Protein AF-A0A137SPM9-F1 (afdb_monomer_lite)

pLDDT: mean 83.85, std 11.43, range [51.16, 96.81]

Foldseek 3Di:
DAEDDQQDWWFFPVRFIWHFNDDDPFKTKIFTPAADPVGHDRVDIDMFTWDADVVPWTWTDPDPDPRTTTPPHD

Secondary structure (DSSP, 8-state):
-B---TT-EEE-TTS-EEEEEEE-SSEEEEEESS-BTTBS-TT--EEEEEEEETTTEEEE--SS-S---BTT--

Radius of gyration: 11.22 Å; chains: 1; bounding box: 32×21×25 Å

Sequence (74 aa):
MKQFKVGGIYAGEDRIEIEVVKRTKQTITFKYTKPNWWEEDTEKEFRKKVRHFNNNYETINLGSHWSEPSVNAN

Structure (mmCIF, N/CA/C/O backbone):
data_AF-A0A137SPM9-F1
#
_entry.id   AF-A0A137SPM9-F1
#
loop_
_atom_site.group_PDB
_atom_site.id
_atom_site.type_symbol
_atom_site.label_atom_id
_atom_site.label_alt_id
_atom_site.label_comp_id
_atom_site.label_asym_id
_atom_site.label_entity_id
_atom_site.label_seq_id
_atom_site.pdbx_PDB_ins_code
_atom_site.Cartn_x
_atom_site.Cartn_y
_atom_site.Cartn_z
_atom_site.occupancy
_atom_site.B_iso_or_equiv
_atom_site.auth_seq_id
_atom_site.auth_comp_id
_atom_site.auth_asym_id
_atom_site.auth_atom_id
_atom_site.pdbx_PDB_model_num
ATOM 1 N N . MET A 1 1 ? -18.158 -3.454 3.019 1.00 70.62 1 MET A N 1
ATOM 2 C CA . MET A 1 1 ? -17.113 -2.560 2.479 1.00 70.62 1 MET A CA 1
ATOM 3 C C . MET A 1 1 ? -15.784 -3.292 2.507 1.00 70.62 1 MET A C 1
ATOM 5 O O . MET A 1 1 ? -15.386 -3.746 3.576 1.00 70.62 1 MET A O 1
ATOM 9 N N . LYS A 1 2 ? -15.139 -3.482 1.352 1.00 83.38 2 LYS A N 1
ATOM 10 C CA . LYS A 1 2 ? -13.805 -4.102 1.307 1.00 83.38 2 LYS A CA 1
ATOM 11 C C . LYS A 1 2 ? -12.772 -3.093 1.813 1.00 83.38 2 LYS A C 1
ATOM 13 O O . LYS A 1 2 ? -12.848 -1.917 1.464 1.00 83.38 2 LYS A O 1
ATOM 18 N N . GLN A 1 3 ? -11.834 -3.555 2.630 1.00 89.69 3 GLN A N 1
ATOM 19 C CA . GLN A 1 3 ? -10.824 -2.720 3.274 1.00 89.69 3 GLN A CA 1
ATOM 20 C C . GLN A 1 3 ? -9.426 -3.289 3.055 1.00 89.69 3 GLN A C 1
ATOM 22 O O . GLN A 1 3 ? -9.272 -4.509 2.949 1.00 89.69 3 GLN A O 1
ATOM 27 N N . PHE A 1 4 ? -8.417 -2.417 3.026 1.00 90.12 4 PHE A N 1
ATOM 28 C CA . PHE A 1 4 ? -7.022 -2.850 2.990 1.00 90.12 4 PHE A CA 1
ATOM 29 C C . PHE A 1 4 ? -6.686 -3.631 4.264 1.00 90.12 4 PHE A C 1
ATOM 31 O O . PHE A 1 4 ? -7.113 -3.256 5.358 1.00 90.12 4 PHE A O 1
ATOM 38 N N . LYS A 1 5 ? -5.884 -4.684 4.147 1.00 94.00 5 LYS A N 1
ATOM 39 C CA . LYS A 1 5 ? -5.412 -5.492 5.276 1.00 94.00 5 LYS A CA 1
ATOM 40 C C . LYS A 1 5 ? -3.894 -5.477 5.316 1.00 94.00 5 LYS A C 1
ATOM 42 O O . LYS A 1 5 ? -3.263 -5.472 4.267 1.00 94.00 5 LYS A O 1
ATOM 47 N N . VAL A 1 6 ? -3.326 -5.477 6.521 1.00 95.88 6 VAL A N 1
ATOM 48 C CA . VAL A 1 6 ? -1.876 -5.635 6.702 1.00 95.88 6 VAL A CA 1
ATOM 49 C C . VAL A 1 6 ? -1.446 -6.994 6.136 1.00 95.88 6 VAL A C 1
ATOM 51 O O . VAL A 1 6 ? -2.158 -7.978 6.333 1.00 95.88 6 VAL A O 1
ATOM 54 N N . GLY A 1 7 ? -0.335 -7.021 5.400 1.00 94.38 7 GLY A N 1
ATOM 55 C CA . GLY A 1 7 ? 0.146 -8.167 4.620 1.00 94.38 7 GLY A CA 1
ATOM 56 C C . GLY A 1 7 ? -0.620 -8.407 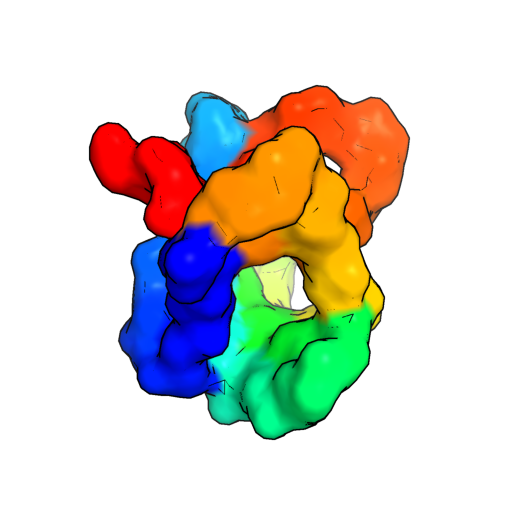3.313 1.00 94.38 7 GLY A C 1
ATOM 57 O O . GLY A 1 7 ? -0.323 -9.351 2.590 1.00 94.38 7 GLY A O 1
ATOM 58 N N . GLY A 1 8 ? -1.630 -7.587 3.005 1.00 93.75 8 GLY A N 1
ATOM 59 C CA . GLY A 1 8 ? -2.363 -7.667 1.748 1.00 93.75 8 GLY A CA 1
ATOM 60 C C . GLY A 1 8 ? -1.590 -7.006 0.613 1.00 93.75 8 GLY A C 1
ATOM 61 O O . GLY A 1 8 ? -1.084 -5.891 0.776 1.00 93.75 8 GLY A O 1
ATOM 62 N N . ILE A 1 9 ? -1.559 -7.685 -0.531 1.00 93.25 9 ILE A N 1
ATOM 63 C CA . ILE A 1 9 ? -1.010 -7.176 -1.785 1.00 93.25 9 ILE A CA 1
ATOM 64 C C . ILE A 1 9 ? -2.166 -6.688 -2.659 1.00 93.25 9 ILE A C 1
ATOM 66 O O . ILE A 1 9 ? -3.167 -7.389 -2.810 1.00 93.25 9 ILE A O 1
ATOM 70 N N . TYR A 1 10 ? -2.037 -5.479 -3.200 1.00 89.88 10 TYR A N 1
ATOM 71 C CA . TYR A 1 10 ? -3.065 -4.834 -4.013 1.00 89.88 10 TYR A CA 1
ATOM 72 C C . TYR A 1 10 ? -2.429 -4.199 -5.244 1.00 89.88 10 TYR A C 1
ATOM 74 O O . TYR A 1 10 ? -1.454 -3.454 -5.122 1.00 89.88 10 TYR A O 1
ATOM 82 N N . ALA A 1 11 ? -2.997 -4.469 -6.416 1.00 85.19 11 ALA A N 1
ATOM 83 C CA . ALA A 1 11 ? -2.527 -3.923 -7.681 1.00 85.19 11 ALA A CA 1
ATOM 84 C C . ALA A 1 11 ? -3.433 -2.782 -8.170 1.00 85.19 11 ALA A C 1
ATOM 86 O O . ALA A 1 11 ? -4.629 -2.755 -7.897 1.00 85.19 11 ALA A O 1
ATOM 87 N N . GLY A 1 12 ? -2.857 -1.814 -8.876 1.00 76.12 12 GLY A N 1
ATOM 88 C CA . GLY A 1 12 ? -3.580 -0.892 -9.752 1.00 76.12 12 GLY A CA 1
ATOM 89 C C . GLY A 1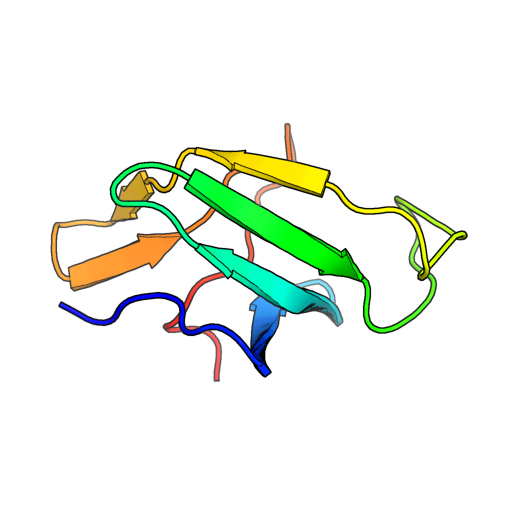 12 ? -3.498 -1.348 -11.212 1.00 76.12 12 GLY A C 1
ATOM 90 O O . GLY A 1 12 ? -2.739 -2.260 -11.545 1.00 76.12 12 GLY A O 1
ATOM 91 N N . GLU A 1 13 ? -4.242 -0.683 -12.097 1.00 69.50 13 GLU A N 1
ATOM 92 C CA . GLU A 1 13 ? -4.304 -1.028 -13.531 1.00 69.50 13 GLU A CA 1
ATOM 93 C C . GLU A 1 13 ? -2.935 -0.946 -14.242 1.00 69.50 13 GLU A C 1
ATOM 95 O O . GLU A 1 13 ? -2.648 -1.745 -15.131 1.00 69.50 13 GLU A O 1
ATOM 100 N N . ASP A 1 14 ? -2.025 -0.087 -13.772 1.00 72.31 14 ASP A N 1
ATOM 101 C CA . ASP A 1 14 ? -0.697 0.125 -14.376 1.00 72.31 14 ASP A CA 1
ATOM 102 C C . ASP A 1 14 ? 0.385 -0.837 -13.860 1.00 72.31 14 ASP A C 1
ATOM 104 O O . ASP A 1 14 ? 1.573 -0.512 -13.834 1.00 72.31 14 ASP A O 1
ATOM 108 N N . ARG A 1 15 ? -0.003 -2.035 -13.400 1.00 75.50 15 ARG A N 1
ATOM 109 C CA . ARG A 1 15 ? 0.908 -3.045 -12.813 1.00 75.50 15 ARG A CA 1
ATOM 110 C C . ARG A 1 15 ? 1.672 -2.564 -11.572 1.00 75.50 15 ARG A C 1
ATOM 112 O O . ARG A 1 15 ? 2.593 -3.254 -11.123 1.00 75.50 15 ARG A O 1
ATOM 119 N N . ILE A 1 16 ? 1.289 -1.414 -11.020 1.00 83.81 16 ILE A N 1
ATOM 120 C CA . ILE A 1 16 ? 1.762 -0.915 -9.733 1.00 83.81 16 ILE A CA 1
ATOM 121 C C . ILE A 1 16 ? 1.154 -1.804 -8.663 1.00 83.81 16 ILE A C 1
ATOM 123 O O . ILE A 1 16 ? -0.065 -1.912 -8.563 1.00 83.81 16 ILE A O 1
ATOM 127 N N . GLU A 1 17 ? 2.003 -2.429 -7.866 1.00 89.44 17 GLU A N 1
ATOM 128 C CA . GLU A 1 17 ? 1.587 -3.352 -6.825 1.00 89.44 17 GLU A CA 1
ATOM 129 C C . GLU A 1 17 ? 2.174 -2.901 -5.493 1.00 89.44 17 GLU A C 1
ATOM 131 O O . GLU A 1 17 ? 3.351 -2.536 -5.401 1.00 89.44 17 GLU A O 1
ATOM 136 N N . ILE A 1 18 ? 1.317 -2.877 -4.476 1.00 91.75 18 ILE A N 1
ATOM 137 C CA . ILE A 1 18 ? 1.667 -2.429 -3.137 1.00 91.75 18 ILE A CA 1
ATOM 138 C C . ILE A 1 18 ? 1.375 -3.512 -2.108 1.00 91.75 18 ILE A C 1
ATOM 140 O O . ILE A 1 18 ? 0.353 -4.190 -2.177 1.00 91.75 18 ILE A O 1
ATOM 144 N N . GLU A 1 19 ? 2.243 -3.619 -1.111 1.00 94.81 19 GLU A N 1
ATOM 145 C CA . GLU A 1 19 ? 2.014 -4.408 0.094 1.00 94.81 19 GLU A CA 1
ATOM 146 C C . GLU A 1 19 ? 1.725 -3.470 1.263 1.00 94.81 19 GLU A C 1
ATOM 148 O O . GLU A 1 19 ? 2.490 -2.546 1.549 1.00 94.81 19 GLU A O 1
ATOM 153 N N . VAL A 1 20 ? 0.626 -3.708 1.973 1.00 95.88 20 VAL A N 1
ATOM 154 C CA . VAL A 1 20 ? 0.267 -2.911 3.149 1.00 95.88 20 VAL A CA 1
ATOM 155 C C . VAL A 1 20 ? 1.017 -3.419 4.375 1.00 95.88 20 VAL A C 1
ATOM 157 O O . VAL A 1 20 ? 0.711 -4.484 4.900 1.00 95.88 20 VAL A O 1
ATOM 160 N N . VAL A 1 21 ? 1.940 -2.616 4.899 1.00 96.81 21 VAL A N 1
ATOM 161 C CA . VAL A 1 21 ? 2.770 -2.976 6.062 1.00 96.81 21 VAL A CA 1
ATOM 162 C C . VAL A 1 21 ? 2.182 -2.493 7.388 1.00 96.81 21 VAL A C 1
ATOM 164 O O . VAL A 1 21 ? 2.382 -3.119 8.425 1.00 96.81 21 VAL A O 1
ATOM 167 N N . LYS A 1 22 ? 1.423 -1.387 7.387 1.00 96.06 22 LYS A N 1
ATOM 168 C CA . LYS A 1 22 ? 0.734 -0.869 8.586 1.00 96.06 22 LYS A CA 1
ATOM 169 C C . LYS A 1 22 ? -0.620 -0.277 8.209 1.00 96.06 22 LYS A C 1
ATOM 171 O O . LYS A 1 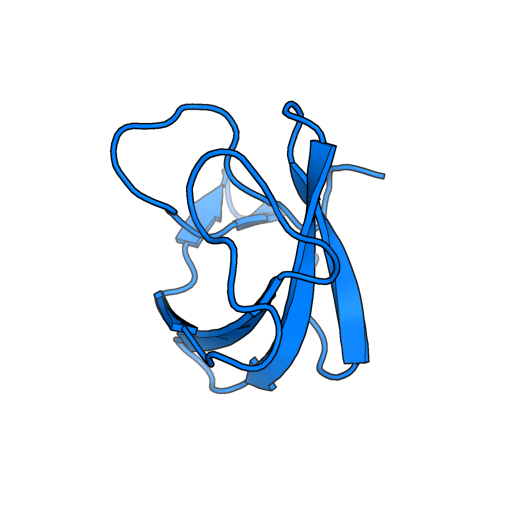22 ? -0.783 0.313 7.144 1.00 96.06 22 LYS A O 1
ATOM 176 N N . ARG A 1 23 ? -1.598 -0.374 9.111 1.00 93.31 23 ARG A N 1
ATOM 177 C CA . ARG A 1 23 ? -2.942 0.192 8.923 1.00 93.31 23 ARG A CA 1
ATOM 178 C C . ARG A 1 23 ? -3.414 0.920 10.174 1.00 93.31 23 ARG A C 1
ATOM 180 O O . ARG A 1 23 ? -3.286 0.415 11.282 1.00 93.31 23 ARG A O 1
ATOM 187 N N . THR A 1 24 ? -4.025 2.082 9.971 1.00 93.50 24 THR A N 1
ATOM 188 C CA . THR A 1 24 ? -4.831 2.792 10.973 1.00 93.50 24 THR A CA 1
ATOM 189 C C . THR A 1 24 ? -6.260 2.962 10.456 1.00 93.50 24 THR A C 1
ATOM 191 O O . THR A 1 24 ? -6.566 2.600 9.321 1.00 93.50 24 THR A O 1
ATOM 194 N N . LYS A 1 25 ? -7.144 3.566 11.259 1.00 88.62 25 LYS A N 1
ATOM 195 C CA . LYS A 1 25 ? -8.526 3.861 10.843 1.00 88.62 25 LYS A CA 1
ATOM 196 C C . LYS A 1 25 ? -8.613 4.748 9.590 1.00 88.62 25 LYS A C 1
ATOM 198 O O . LYS A 1 25 ? -9.602 4.669 8.874 1.00 88.62 25 LYS A O 1
ATOM 203 N N . GLN A 1 26 ? -7.627 5.615 9.349 1.00 90.62 26 GLN A N 1
ATOM 204 C CA . GLN A 1 26 ? -7.689 6.632 8.287 1.00 90.62 26 GLN A CA 1
ATOM 205 C C . GLN A 1 26 ? -6.550 6.539 7.269 1.00 90.62 26 GLN A C 1
ATOM 207 O O . GLN A 1 26 ? -6.599 7.201 6.233 1.00 90.62 26 GLN A O 1
ATOM 212 N N . THR A 1 27 ? -5.500 5.770 7.555 1.00 93.81 27 THR A N 1
ATOM 213 C CA . THR A 1 27 ? -4.308 5.699 6.706 1.00 93.81 27 THR A CA 1
ATOM 214 C C . THR A 1 27 ? -3.803 4.279 6.577 1.00 93.81 27 THR A C 1
ATOM 216 O O . THR A 1 27 ? -3.894 3.499 7.525 1.00 93.81 27 THR A O 1
ATOM 219 N N . ILE A 1 28 ? -3.149 4.001 5.459 1.00 95.12 28 ILE A N 1
ATOM 220 C CA . ILE A 1 28 ? -2.277 2.841 5.316 1.00 95.12 28 ILE A CA 1
ATOM 221 C C . ILE A 1 28 ? -0.838 3.301 5.118 1.00 95.12 28 ILE A C 1
ATOM 223 O O . ILE A 1 28 ? -0.587 4.376 4.561 1.00 95.12 28 ILE A O 1
ATOM 227 N N . THR A 1 29 ? 0.082 2.479 5.600 1.00 95.38 29 THR A N 1
ATOM 228 C CA . THR A 1 29 ? 1.479 2.498 5.196 1.00 95.38 29 THR A CA 1
ATOM 229 C C . THR A 1 29 ? 1.710 1.295 4.304 1.00 95.38 29 THR A C 1
ATOM 231 O O . THR A 1 29 ? 1.292 0.189 4.652 1.00 95.38 29 THR A O 1
ATOM 234 N N . PHE A 1 30 ? 2.352 1.508 3.167 1.00 94.31 30 PHE A N 1
ATOM 235 C CA . PHE A 1 30 ? 2.621 0.466 2.191 1.00 94.31 30 PHE A CA 1
ATOM 236 C C . PHE A 1 30 ? 4.018 0.622 1.603 1.00 94.31 30 PHE A C 1
ATOM 238 O O . PHE A 1 30 ? 4.613 1.695 1.690 1.00 94.31 30 PHE A O 1
ATOM 245 N N . LYS A 1 31 ? 4.499 -0.445 0.978 1.00 94.50 31 LYS A N 1
ATOM 246 C CA . LYS A 1 31 ? 5.685 -0.443 0.123 1.00 94.50 31 LYS A CA 1
ATOM 247 C C . LYS A 1 31 ? 5.319 -0.964 -1.259 1.00 94.50 31 LYS A C 1
ATOM 249 O O . LYS A 1 31 ? 4.314 -1.664 -1.397 1.00 94.50 31 LYS A O 1
ATOM 254 N N . TYR A 1 32 ? 6.098 -0.616 -2.274 1.00 92.19 32 TYR A N 1
ATOM 255 C CA . TYR A 1 32 ? 5.943 -1.242 -3.585 1.00 92.19 32 TYR A CA 1
ATOM 256 C C . TYR A 1 32 ? 6.556 -2.641 -3.548 1.00 92.19 32 TYR A C 1
ATOM 258 O O . TYR A 1 32 ? 7.625 -2.828 -2.977 1.00 92.19 32 TYR A O 1
ATOM 266 N N . THR A 1 33 ? 5.894 -3.628 -4.147 1.00 92.25 33 THR A N 1
ATOM 267 C CA . THR A 1 33 ? 6.412 -5.010 -4.166 1.00 92.25 33 THR A CA 1
ATOM 268 C C . THR A 1 33 ? 7.521 -5.213 -5.197 1.00 92.25 33 THR A C 1
ATOM 270 O O . THR A 1 33 ? 8.276 -6.180 -5.119 1.00 92.25 33 THR A O 1
ATOM 273 N N . LYS A 1 34 ? 7.621 -4.306 -6.174 1.00 91.25 34 LYS A N 1
ATOM 274 C CA . LYS A 1 34 ? 8.617 -4.309 -7.246 1.00 91.25 34 LYS A CA 1
ATOM 275 C C . LYS A 1 34 ? 8.941 -2.880 -7.696 1.00 91.25 34 LYS A C 1
ATOM 277 O O . LYS A 1 34 ? 8.053 -2.018 -7.613 1.00 91.25 34 LYS A O 1
ATOM 282 N N . PRO A 1 35 ? 10.159 -2.640 -8.217 1.00 90.19 35 PRO A N 1
ATOM 283 C CA . PRO A 1 35 ? 10.509 -1.367 -8.830 1.00 90.19 35 PRO A CA 1
ATOM 284 C C . PRO A 1 35 ? 9.520 -1.012 -9.936 1.00 90.19 35 PRO A C 1
ATOM 286 O O . PRO A 1 35 ? 9.062 -1.875 -10.692 1.00 90.19 35 PRO A O 1
ATOM 289 N N . ASN A 1 36 ? 9.179 0.263 -10.030 1.00 84.81 36 ASN A N 1
ATOM 290 C CA . ASN A 1 36 ? 8.307 0.782 -11.068 1.00 84.81 36 ASN A CA 1
ATOM 291 C C . ASN A 1 36 ? 8.761 2.189 -11.473 1.00 84.81 36 ASN A C 1
ATOM 293 O O . ASN A 1 36 ? 9.584 2.808 -10.812 1.00 84.81 36 ASN A O 1
ATOM 297 N N . TRP A 1 37 ? 8.196 2.703 -12.559 1.00 81.00 37 TRP A N 1
ATOM 298 C CA . TRP A 1 37 ? 8.457 4.047 -13.082 1.00 81.00 37 TRP A CA 1
ATOM 299 C C . TRP A 1 37 ? 8.301 5.215 -12.089 1.00 81.00 37 TRP A C 1
ATOM 301 O O . TRP A 1 37 ? 8.757 6.314 -12.388 1.00 81.00 37 TRP A O 1
ATOM 311 N N . TRP A 1 38 ? 7.662 5.005 -10.935 1.00 79.25 38 TRP A N 1
ATOM 312 C CA . TRP A 1 38 ? 7.504 6.007 -9.882 1.00 79.25 38 TRP A CA 1
ATOM 313 C C . TRP A 1 38 ? 8.525 5.857 -8.750 1.00 79.25 38 TRP A C 1
ATOM 315 O O . TRP A 1 38 ? 8.923 6.852 -8.147 1.00 79.25 38 TRP A O 1
ATOM 325 N N . GLU A 1 39 ? 8.901 4.625 -8.414 1.00 86.56 39 GLU A N 1
ATOM 326 C CA . GLU A 1 39 ? 9.780 4.327 -7.287 1.00 86.56 39 GLU A CA 1
ATOM 327 C C . GLU A 1 39 ? 10.592 3.057 -7.552 1.00 86.56 39 GLU A C 1
ATOM 329 O O . GLU A 1 39 ? 10.035 1.995 -7.853 1.00 86.56 39 GLU A O 1
ATOM 334 N N . GLU A 1 40 ? 11.911 3.182 -7.419 1.00 88.69 40 GLU A N 1
ATOM 335 C CA . GLU A 1 40 ? 12.867 2.088 -7.599 1.00 88.69 40 GLU A CA 1
ATOM 336 C C . GLU A 1 40 ? 13.198 1.401 -6.268 1.00 88.69 40 GLU A C 1
ATOM 338 O O . GLU A 1 40 ? 13.475 0.201 -6.254 1.00 88.69 40 GLU A O 1
ATOM 343 N N . ASP A 1 41 ? 13.123 2.132 -5.150 1.00 90.81 41 ASP A N 1
ATOM 344 C CA . ASP A 1 41 ? 13.363 1.596 -3.812 1.00 90.81 41 ASP A CA 1
ATOM 345 C C . ASP A 1 41 ? 12.097 0.933 -3.244 1.00 90.81 41 ASP A C 1
ATOM 347 O O . ASP A 1 41 ? 11.162 1.591 -2.776 1.00 90.81 41 ASP A O 1
ATOM 351 N N . THR A 1 42 ? 12.075 -0.401 -3.262 1.00 91.06 42 THR A N 1
ATOM 352 C CA . THR A 1 42 ? 10.958 -1.211 -2.755 1.00 91.06 42 THR A CA 1
ATOM 353 C C . THR A 1 42 ? 10.915 -1.333 -1.235 1.00 91.06 42 THR A C 1
ATOM 355 O O . THR A 1 42 ? 9.902 -1.778 -0.701 1.00 91.06 42 THR A O 1
ATOM 358 N N . GLU A 1 43 ? 11.970 -0.944 -0.516 1.00 92.88 43 GLU A N 1
ATOM 359 C CA . GLU A 1 43 ? 11.987 -0.976 0.954 1.00 92.88 43 GLU A CA 1
ATOM 360 C C . GLU A 1 43 ? 11.445 0.322 1.565 1.00 92.88 43 GLU A C 1
ATOM 362 O O . GLU A 1 43 ? 11.114 0.386 2.754 1.00 92.88 43 GLU A O 1
ATOM 367 N N . LYS A 1 44 ? 11.290 1.363 0.745 1.00 92.25 44 LYS A N 1
ATOM 368 C CA . LYS A 1 44 ? 10.739 2.645 1.162 1.00 92.25 44 LYS A CA 1
ATOM 369 C C . LYS A 1 44 ? 9.256 2.539 1.517 1.00 92.25 44 LYS A C 1
ATOM 371 O O . LYS A 1 44 ? 8.402 2.197 0.699 1.00 92.25 44 LYS A O 1
ATOM 376 N N . GLU A 1 45 ? 8.935 2.907 2.756 1.00 93.75 45 GLU A N 1
ATOM 377 C CA . GLU A 1 45 ? 7.557 2.976 3.242 1.00 93.75 45 GLU A CA 1
ATOM 378 C C . GLU A 1 45 ? 6.882 4.306 2.855 1.00 93.75 45 GLU A C 1
ATOM 380 O O . GLU A 1 45 ? 7.382 5.400 3.128 1.00 93.75 45 GLU A O 1
ATOM 385 N N . PHE A 1 46 ? 5.672 4.218 2.307 1.00 92.75 46 PHE A N 1
ATOM 386 C CA . PHE A 1 46 ? 4.815 5.353 1.970 1.00 92.75 46 PHE A CA 1
ATOM 387 C C . PHE A 1 46 ? 3.565 5.365 2.829 1.00 92.75 46 PHE A C 1
ATOM 389 O O . PHE A 1 46 ? 2.966 4.326 3.085 1.00 92.75 46 PHE A O 1
ATOM 396 N N . ARG A 1 47 ? 3.104 6.558 3.217 1.00 94.31 47 ARG A N 1
ATOM 397 C CA . ARG A 1 47 ? 1.866 6.732 3.987 1.00 94.31 47 ARG A CA 1
ATOM 398 C C . ARG A 1 47 ? 0.831 7.521 3.198 1.00 94.31 47 ARG A C 1
ATOM 400 O O . ARG A 1 47 ? 1.087 8.651 2.784 1.00 94.31 47 ARG A O 1
ATOM 407 N N . LYS A 1 48 ? -0.375 6.966 3.058 1.00 92.38 48 LYS A N 1
ATOM 408 C CA . LYS A 1 48 ? -1.501 7.625 2.374 1.00 92.38 48 LYS A CA 1
ATOM 409 C C . LYS A 1 48 ? -2.795 7.517 3.172 1.00 92.38 48 LYS A C 1
ATOM 411 O O . LYS A 1 48 ? -3.007 6.572 3.933 1.00 92.38 48 LYS A O 1
ATOM 416 N N . LYS A 1 49 ? -3.665 8.516 2.996 1.00 92.38 49 LYS A N 1
ATOM 417 C CA . LYS A 1 49 ? -5.034 8.488 3.521 1.00 92.38 49 LYS A CA 1
ATOM 418 C C . LYS A 1 49 ? -5.883 7.546 2.678 1.00 92.38 49 LYS A C 1
ATOM 420 O O . LYS A 1 49 ? -5.818 7.592 1.451 1.00 92.38 49 LYS A O 1
ATOM 425 N N . VAL A 1 50 ? -6.691 6.743 3.354 1.00 90.50 50 VAL A N 1
ATOM 426 C CA . VAL A 1 50 ? -7.688 5.891 2.714 1.00 90.50 50 VAL A CA 1
ATOM 427 C C . VAL A 1 50 ? -8.831 6.766 2.206 1.00 90.50 50 VAL A C 1
ATOM 429 O O . VAL A 1 50 ? -9.320 7.644 2.920 1.00 90.50 50 VAL A O 1
ATOM 432 N N . ARG A 1 51 ? -9.253 6.522 0.969 1.00 88.06 51 ARG A N 1
ATOM 433 C CA . ARG A 1 51 ? -10.472 7.072 0.375 1.00 88.06 51 ARG A CA 1
ATOM 434 C C . ARG A 1 51 ? -11.479 5.950 0.163 1.00 88.06 51 ARG A C 1
ATOM 436 O O . ARG A 1 51 ? -11.108 4.783 0.074 1.00 88.06 51 ARG A O 1
ATOM 443 N N . HIS A 1 52 ? -12.747 6.321 0.061 1.00 82.38 52 HIS A N 1
ATOM 444 C CA . HIS A 1 52 ? -13.834 5.386 -0.192 1.00 82.38 52 HIS A CA 1
ATOM 445 C C . HIS A 1 52 ? -14.449 5.713 -1.544 1.00 82.38 52 HIS A C 1
ATOM 447 O O . HIS A 1 52 ? -14.848 6.854 -1.775 1.00 82.38 52 HIS A O 1
ATOM 453 N N . PHE A 1 53 ? -14.535 4.718 -2.422 1.00 75.62 53 PHE A N 1
ATOM 454 C CA . PHE A 1 53 ? -15.252 4.856 -3.682 1.00 75.62 53 PHE A CA 1
ATOM 455 C C . PHE A 1 53 ? -16.677 4.324 -3.510 1.00 75.62 53 PHE A C 1
ATOM 457 O O . PHE A 1 53 ? -16.867 3.143 -3.201 1.00 75.62 53 PHE A O 1
ATOM 464 N N . ASN A 1 54 ? -17.674 5.207 -3.646 1.00 74.88 54 ASN A N 1
ATOM 465 C CA . ASN A 1 54 ? -19.108 4.905 -3.507 1.00 74.88 54 ASN A CA 1
ATOM 466 C C . ASN A 1 54 ? -19.466 4.037 -2.276 1.00 74.88 54 ASN A C 1
ATOM 468 O O . ASN A 1 54 ? -20.371 3.214 -2.346 1.00 74.88 54 ASN A O 1
ATOM 472 N N . ASN A 1 55 ? -18.733 4.175 -1.160 1.00 74.56 55 ASN A N 1
ATOM 473 C CA . ASN A 1 55 ? -18.848 3.355 0.064 1.00 74.56 55 ASN A CA 1
ATOM 474 C C . ASN A 1 55 ? -18.672 1.828 -0.117 1.00 74.56 55 ASN A C 1
ATOM 476 O O . ASN A 1 55 ? -18.891 1.057 0.821 1.00 74.56 55 ASN A O 1
ATOM 480 N N . ASN A 1 56 ? -18.236 1.371 -1.291 1.00 77.62 56 ASN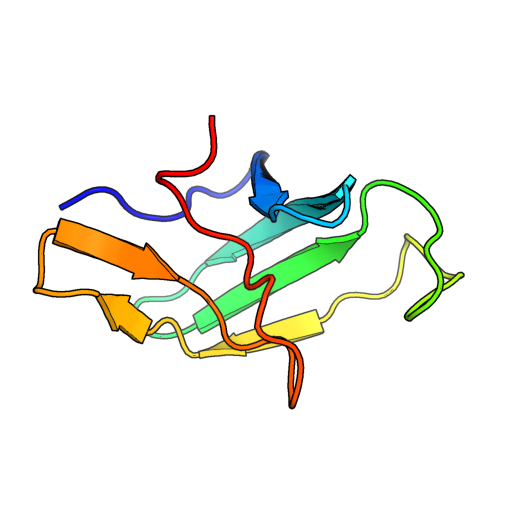 A N 1
ATOM 481 C CA . ASN A 1 56 ? -18.132 -0.053 -1.606 1.00 77.62 56 ASN A CA 1
ATOM 482 C C . ASN A 1 56 ? -16.753 -0.618 -1.245 1.00 77.62 56 ASN A C 1
ATOM 484 O O . ASN A 1 56 ? -16.651 -1.710 -0.666 1.00 77.62 56 ASN A O 1
ATOM 488 N N . TYR A 1 57 ? -15.696 0.140 -1.537 1.00 80.88 57 TYR A N 1
ATOM 489 C CA . TYR A 1 57 ? -14.318 -0.286 -1.325 1.00 80.88 57 TYR A CA 1
ATOM 490 C C . TYR A 1 57 ? -13.365 0.876 -1.025 1.00 80.88 57 TYR A C 1
ATOM 492 O O . TYR A 1 57 ? -13.626 2.035 -1.359 1.00 80.88 57 TYR A O 1
ATOM 500 N N . GLU A 1 58 ? -12.259 0.538 -0.366 1.00 85.88 58 GLU A N 1
ATOM 501 C CA . GLU A 1 58 ? -11.159 1.453 -0.079 1.00 85.88 58 GLU A CA 1
ATOM 502 C C . GLU A 1 58 ? -10.187 1.574 -1.265 1.00 85.88 58 GLU A C 1
ATOM 504 O O . GLU A 1 58 ? -9.857 0.591 -1.931 1.00 85.88 58 GLU A O 1
ATOM 509 N N . THR A 1 59 ? -9.707 2.793 -1.502 1.00 87.44 59 THR A N 1
ATOM 510 C CA . THR A 1 59 ? -8.656 3.121 -2.477 1.00 87.44 59 THR A CA 1
ATOM 511 C C . THR A 1 59 ? -7.652 4.094 -1.856 1.00 87.44 59 THR A C 1
ATOM 513 O O . THR A 1 59 ? -7.941 4.728 -0.831 1.00 87.44 59 THR A O 1
ATOM 516 N N . ILE A 1 60 ? -6.473 4.230 -2.459 1.00 86.12 60 ILE A N 1
ATOM 517 C CA . ILE A 1 60 ? -5.495 5.261 -2.104 1.00 86.12 60 ILE A CA 1
ATOM 518 C C . ILE A 1 60 ? -5.118 6.111 -3.312 1.00 86.12 60 ILE A C 1
ATOM 520 O O . ILE A 1 60 ? -4.893 5.608 -4.401 1.00 86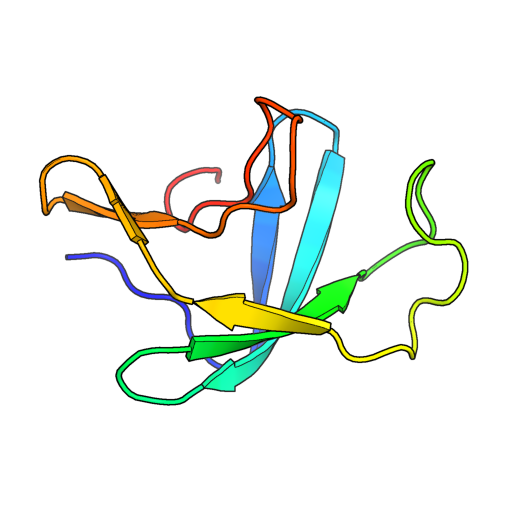.12 60 ILE A O 1
ATOM 524 N N . ASN A 1 61 ? -4.947 7.413 -3.089 1.00 82.06 61 ASN A N 1
ATOM 525 C CA . ASN A 1 61 ? -4.451 8.304 -4.130 1.00 82.06 61 ASN A CA 1
ATOM 526 C C . ASN A 1 61 ? -2.917 8.335 -4.138 1.00 82.06 61 ASN A C 1
ATOM 528 O O . ASN A 1 61 ? -2.281 8.835 -3.197 1.00 82.06 61 ASN A O 1
ATOM 532 N N . LEU A 1 62 ? -2.321 7.804 -5.207 1.00 75.69 62 LEU A N 1
ATOM 533 C CA . LEU A 1 62 ? -0.872 7.837 -5.411 1.00 75.69 62 LEU A CA 1
ATOM 534 C C . LEU A 1 62 ? -0.372 9.200 -5.913 1.00 75.69 62 LEU A C 1
ATOM 536 O O . LEU A 1 62 ? 0.774 9.546 -5.642 1.00 75.69 62 LEU A O 1
ATOM 540 N N . GLY A 1 63 ? -1.234 10.035 -6.491 1.00 69.38 63 GLY A N 1
ATOM 541 C CA . GLY A 1 63 ? -0.908 11.380 -6.964 1.00 69.38 63 GLY A CA 1
ATOM 542 C C . GLY A 1 63 ? -1.817 11.775 -8.125 1.00 69.38 63 GLY A C 1
ATOM 543 O O . GLY A 1 63 ? -3.012 11.492 -8.099 1.00 69.38 63 GLY A O 1
ATOM 544 N N . SER A 1 64 ? -1.248 12.390 -9.164 1.00 58.12 64 SER A N 1
ATOM 545 C CA . SER A 1 64 ? -1.965 12.763 -10.397 1.00 58.12 64 SER A CA 1
ATOM 546 C C . SER A 1 64 ? -2.281 11.583 -11.333 1.00 58.12 64 SER A C 1
ATOM 548 O O . SER A 1 64 ? -2.740 11.813 -12.448 1.00 58.12 64 SER A O 1
ATOM 550 N N . HIS A 1 65 ? -2.028 10.336 -10.920 1.00 58.16 65 HIS A N 1
ATOM 551 C CA . HIS A 1 65 ? -2.230 9.155 -11.761 1.00 58.16 65 HIS A CA 1
ATOM 552 C C . HIS A 1 65 ? -3.599 8.513 -11.540 1.00 58.16 65 HIS A C 1
ATOM 554 O O . HIS A 1 65 ? -4.041 8.376 -10.401 1.00 58.16 65 HIS A O 1
ATOM 560 N N . TRP A 1 66 ? -4.249 8.105 -12.632 1.00 56.56 66 TRP A N 1
ATOM 561 C CA . TRP A 1 66 ? -5.599 7.524 -12.619 1.00 56.56 66 TRP A CA 1
ATOM 562 C C . TRP A 1 66 ? -5.607 6.028 -12.249 1.00 56.56 66 TRP A C 1
ATOM 564 O O . TRP A 1 66 ? -6.667 5.467 -11.996 1.00 56.56 66 TRP A O 1
ATOM 574 N N . SER A 1 67 ? -4.436 5.394 -12.133 1.00 62.06 67 SER A N 1
ATOM 575 C CA . SER A 1 67 ? -4.257 3.964 -11.835 1.00 62.06 67 SER A CA 1
ATOM 576 C C . SER A 1 67 ? -4.092 3.664 -10.337 1.00 62.06 67 SER A C 1
ATOM 578 O O . SER A 1 67 ? -3.145 2.998 -9.900 1.00 62.06 67 SER A O 1
ATOM 580 N N . GLU A 1 68 ? -4.963 4.228 -9.514 1.00 69.06 68 GLU A N 1
ATOM 581 C CA . GLU A 1 68 ? -4.884 4.087 -8.061 1.00 69.06 68 GLU A CA 1
ATOM 582 C C . GLU A 1 68 ? -5.077 2.619 -7.617 1.00 69.06 68 GLU A C 1
ATOM 584 O O . GLU A 1 68 ? -6.070 1.993 -7.998 1.00 69.06 68 GLU A O 1
ATOM 589 N N . PRO A 1 69 ? -4.182 2.051 -6.781 1.00 68.44 69 PRO A N 1
ATOM 590 C CA . PRO A 1 69 ? -4.397 0.737 -6.194 1.00 68.44 69 PRO A CA 1
ATOM 591 C C . PRO A 1 69 ? -5.669 0.722 -5.350 1.00 68.44 69 PRO A C 1
ATOM 593 O O . PRO A 1 69 ? -5.869 1.566 -4.466 1.00 68.44 69 PRO A O 1
ATOM 596 N N . SER A 1 70 ? -6.511 -0.280 -5.589 1.00 71.50 70 SER A N 1
ATOM 597 C CA . SER A 1 70 ? -7.769 -0.452 -4.872 1.00 71.50 70 SER A CA 1
ATOM 598 C C . SER A 1 70 ? -7.951 -1.893 -4.431 1.00 71.50 70 SER A C 1
ATOM 600 O O . SER A 1 70 ? -7.468 -2.828 -5.063 1.00 71.50 70 SER A O 1
ATOM 602 N N . VAL A 1 71 ? -8.732 -2.097 -3.374 1.00 71.12 71 VAL A N 1
ATOM 603 C CA . VAL A 1 71 ? -9.061 -3.451 -2.894 1.00 71.12 71 VAL A CA 1
ATOM 604 C C . VAL A 1 71 ? -10.042 -4.208 -3.803 1.00 71.12 71 VAL A C 1
ATOM 606 O O . VAL A 1 71 ? -10.532 -5.277 -3.429 1.00 71.12 71 VAL A O 1
ATOM 609 N N . ASN A 1 72 ? -10.403 -3.626 -4.950 1.00 69.12 72 ASN A N 1
ATOM 610 C CA . ASN A 1 72 ? -11.284 -4.234 -5.940 1.00 69.12 72 ASN A CA 1
ATOM 611 C C . ASN A 1 72 ? -10.566 -4.633 -7.236 1.00 69.12 72 ASN A C 1
ATOM 613 O O . ASN A 1 72 ? -11.150 -5.371 -8.021 1.00 69.12 72 ASN A O 1
ATOM 617 N N . ALA A 1 73 ? -9.333 -4.171 -7.443 1.00 58.75 73 ALA A N 1
ATOM 618 C CA . ALA A 1 73 ? -8.479 -4.628 -8.527 1.00 58.75 73 ALA A CA 1
ATOM 619 C C . ALA A 1 73 ? -7.878 -5.982 -8.119 1.00 58.75 73 ALA A C 1
ATOM 621 O O . ALA A 1 73 ? -6.900 -6.045 -7.375 1.00 58.75 73 ALA A O 1
ATOM 622 N N . ASN A 1 74 ? -8.557 -7.048 -8.539 1.00 51.16 74 ASN A N 1
ATOM 623 C CA . ASN A 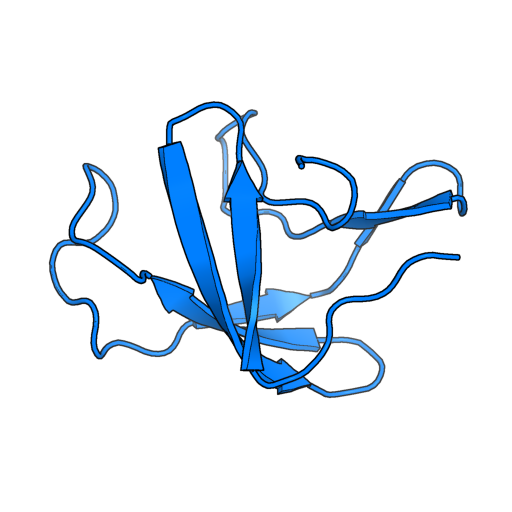1 74 ? -8.114 -8.439 -8.486 1.00 51.16 74 ASN A CA 1
ATOM 624 C C . ASN A 1 74 ? -8.156 -9.001 -9.901 1.00 51.16 74 ASN A C 1
ATOM 626 O O . ASN A 1 74 ? -9.193 -8.767 -10.565 1.00 51.16 74 ASN A O 1
#